Protein AF-A0A2K3LDD4-F1 (afdb_monomer_lite)

InterPro domains:
  IPR017969 Heavy-metal-associated, conserved site [PS01047] (25-55)
  IPR036163 Heavy metal-associated domain superfamily [SSF55008] (21-68)

Organism: Trifolium pratense (NCBI:txid57577)

Sequence (88 aa):
FPLSGTSLASLESLSLPLVQEVVLSADMQCESCQKRVSDIITKMNAETESIEVNVLEKKVILTFRISSSTTVGNSNANRRHQEMLPFQ

Foldseek 3Di:
DDDDDDDPVPPPPPDDPQKDKDKDQFAPPDPVRVVVVVVVLVVVPAQWPDWDDDNPRSMIMTMHGDDRPDDPDPPPPPDDDDDDDDDD

pLDDT: mean 73.9, std 20.7, range [39.38, 96.81]

Radius of gyration: 22.48 Å; chains: 1; bounding box: 28×54×73 Å

Secondary structure (DSSP, 8-state):
-------GGG----PPPSEEEEEEE---SSHHHHHHHHHHHHHT-SEEEEEEEETTTTEEEEEEE--TT---------------PPP-

Structure (mmCIF, N/CA/C/O backbone):
data_AF-A0A2K3LDD4-F1
#
_entry.id   AF-A0A2K3LDD4-F1
#
loop_
_atom_site.group_PDB
_atom_site.id
_atom_site.type_symbol
_atom_site.label_atom_id
_atom_site.label_alt_id
_atom_site.label_comp_id
_atom_site.label_asym_id
_atom_site.label_entity_id
_atom_site.label_seq_id
_atom_site.pdbx_PDB_ins_code
_atom_site.Cartn_x
_atom_site.Cartn_y
_atom_site.Cartn_z
_atom_site.occupancy
_atom_site.B_iso_or_equiv
_atom_site.auth_seq_id
_atom_site.auth_comp_id
_atom_site.auth_asym_id
_atom_site.auth_atom_id
_atom_site.pdbx_PDB_model_num
ATOM 1 N N . PHE A 1 1 ? 11.273 -11.064 -53.615 1.00 42.41 1 PHE A N 1
ATOM 2 C CA . PHE A 1 1 ? 11.759 -11.690 -52.371 1.00 42.41 1 PHE A CA 1
ATOM 3 C C . PHE A 1 1 ? 10.630 -11.659 -51.343 1.00 42.41 1 PHE A C 1
ATOM 5 O O . PHE A 1 1 ? 10.387 -10.581 -50.817 1.00 42.41 1 PHE A O 1
ATOM 12 N N . PRO A 1 2 ? 9.860 -12.737 -51.105 1.00 47.41 2 PRO A N 1
ATOM 13 C CA . PRO A 1 2 ? 8.887 -12.725 -50.021 1.00 47.41 2 PRO A CA 1
ATOM 14 C C . PRO A 1 2 ? 9.592 -13.118 -48.719 1.00 47.41 2 PRO A C 1
ATOM 16 O O . PRO A 1 2 ? 10.304 -14.119 -48.664 1.00 47.41 2 PRO A O 1
ATOM 19 N N . LEU A 1 3 ? 9.431 -12.283 -47.697 1.00 54.78 3 LEU A N 1
ATOM 20 C CA . LEU A 1 3 ? 9.934 -12.516 -46.350 1.00 54.78 3 LEU A CA 1
ATOM 21 C C . LEU A 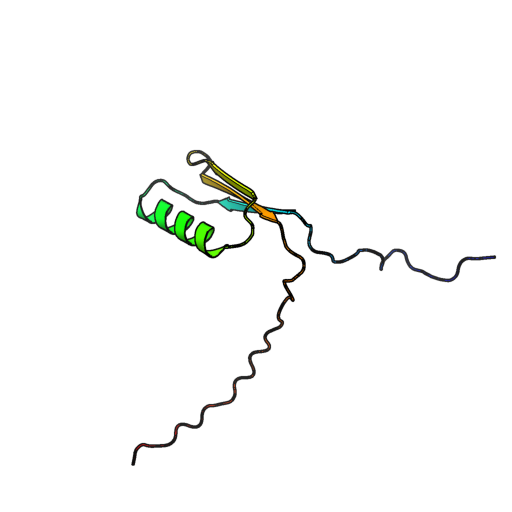1 3 ? 9.215 -13.740 -45.771 1.00 54.78 3 LEU A C 1
ATOM 23 O O . LEU A 1 3 ? 7.998 -13.734 -45.593 1.00 54.78 3 LEU A O 1
ATOM 27 N N . SER A 1 4 ? 9.973 -14.807 -45.534 1.00 56.56 4 SER A N 1
ATOM 28 C CA . SER A 1 4 ? 9.507 -16.029 -44.892 1.00 56.56 4 SER A CA 1
ATOM 29 C C . SER A 1 4 ? 8.921 -15.739 -43.509 1.00 56.56 4 SER A C 1
ATOM 31 O O . SER A 1 4 ? 9.647 -15.368 -42.595 1.00 56.56 4 SER A O 1
ATOM 33 N N . GLY A 1 5 ? 7.616 -15.969 -43.357 1.00 60.66 5 GLY A N 1
ATOM 34 C CA . GLY A 1 5 ? 7.056 -16.778 -42.269 1.00 60.66 5 GLY A CA 1
ATOM 35 C C . GLY A 1 5 ? 7.372 -16.424 -40.813 1.00 6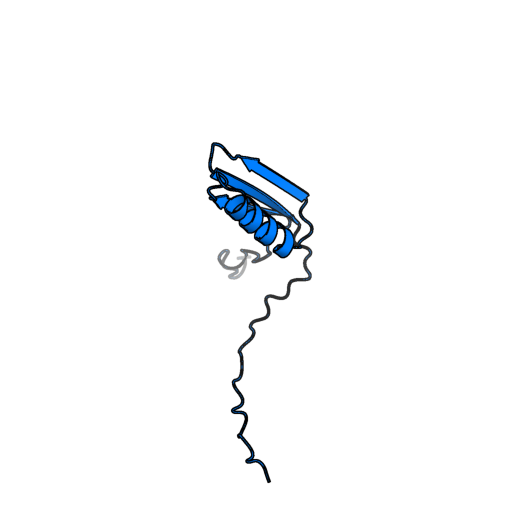0.66 5 GLY A C 1
ATOM 36 O O . GLY A 1 5 ? 7.307 -17.323 -39.980 1.00 60.66 5 GLY A O 1
ATOM 37 N N . THR A 1 6 ? 7.673 -15.178 -40.456 1.00 56.59 6 THR A N 1
ATOM 38 C CA . THR A 1 6 ? 7.639 -14.763 -39.048 1.00 56.59 6 THR A CA 1
ATOM 39 C C . THR A 1 6 ? 6.242 -14.243 -38.720 1.00 56.59 6 THR A C 1
ATOM 41 O O . THR A 1 6 ? 5.866 -13.122 -39.053 1.00 56.59 6 THR A O 1
ATOM 44 N N . SER A 1 7 ? 5.427 -15.098 -38.098 1.00 57.72 7 SER A N 1
ATOM 45 C CA . SER A 1 7 ? 4.163 -14.674 -37.495 1.00 57.72 7 SER A CA 1
ATOM 46 C C . SER A 1 7 ? 4.447 -13.580 -36.461 1.00 57.72 7 SER A C 1
ATOM 48 O O . SER A 1 7 ? 5.227 -13.796 -35.534 1.00 57.72 7 SER A O 1
ATOM 50 N N . LEU A 1 8 ? 3.802 -12.415 -36.597 1.00 52.72 8 LEU A N 1
ATOM 51 C CA . LEU A 1 8 ? 3.884 -11.316 -35.621 1.00 52.72 8 LEU A CA 1
ATOM 52 C C . LEU A 1 8 ? 3.364 -11.712 -34.227 1.00 52.72 8 LEU A C 1
ATOM 54 O O . LEU A 1 8 ? 3.607 -10.998 -33.261 1.00 52.72 8 LEU A O 1
ATOM 58 N N . ALA A 1 9 ? 2.691 -12.860 -34.105 1.00 56.22 9 ALA A N 1
ATOM 59 C CA . ALA A 1 9 ? 2.107 -13.353 -32.860 1.00 56.22 9 ALA A CA 1
ATOM 60 C C . ALA A 1 9 ? 3.131 -13.843 -31.810 1.00 56.22 9 ALA A C 1
ATOM 62 O O . ALA A 1 9 ? 2.728 -14.328 -30.760 1.00 56.22 9 ALA A O 1
ATOM 63 N N . SER A 1 10 ? 4.443 -13.763 -32.071 1.00 56.16 10 SER A N 1
ATOM 64 C CA . SER A 1 10 ? 5.492 -14.192 -31.123 1.00 56.16 10 SER A CA 1
ATOM 65 C C . SER A 1 10 ? 6.499 -13.101 -30.743 1.00 56.16 10 SER A C 1
ATOM 67 O O . SER A 1 10 ? 7.519 -13.415 -30.138 1.00 56.16 10 SER A O 1
ATOM 69 N N . LEU A 1 11 ? 6.230 -11.827 -31.060 1.00 53.44 11 LEU A N 1
ATOM 70 C CA . LEU A 1 11 ? 7.088 -10.698 -30.664 1.00 53.44 11 LEU A CA 1
ATOM 71 C C . LEU A 1 11 ? 6.557 -9.924 -29.442 1.00 53.44 11 LEU A C 1
ATOM 73 O O . LEU A 1 11 ? 6.931 -8.774 -29.223 1.00 53.44 11 LEU A O 1
ATOM 77 N N . GLU A 1 12 ? 5.680 -10.525 -28.641 1.00 59.28 12 GLU A N 1
ATOM 78 C CA . GLU A 1 12 ? 5.331 -9.976 -27.332 1.00 59.28 12 GLU A CA 1
ATOM 79 C C . GLU A 1 12 ? 6.420 -10.392 -26.341 1.00 59.28 12 GLU A C 1
ATOM 81 O O . GLU A 1 12 ? 6.378 -11.458 -25.730 1.00 59.28 12 GLU A O 1
ATOM 86 N N . SER A 1 13 ? 7.461 -9.567 -26.240 1.00 58.75 13 SER A N 1
ATOM 87 C CA . SER A 1 13 ? 8.490 -9.676 -25.208 1.00 58.75 13 SER A CA 1
ATOM 88 C C . SER A 1 13 ? 7.835 -9.747 -23.826 1.00 58.75 13 SER A C 1
ATOM 90 O O . SER A 1 13 ? 7.368 -8.738 -23.304 1.00 58.75 13 SER A O 1
ATOM 92 N N . LEU A 1 14 ? 7.829 -10.933 -23.212 1.00 61.53 14 LEU A N 1
ATOM 93 C CA . LEU A 1 14 ? 7.347 -11.173 -21.846 1.00 61.53 14 LEU A CA 1
ATOM 94 C C . LEU A 1 14 ? 8.341 -10.645 -20.794 1.00 61.53 14 LEU A C 1
ATOM 96 O O . LEU A 1 14 ? 8.728 -11.358 -19.868 1.00 61.53 14 LEU A O 1
ATOM 100 N N . SER A 1 15 ? 8.811 -9.407 -20.947 1.00 69.94 15 SER A N 1
ATOM 101 C CA . SER A 1 15 ? 9.596 -8.734 -19.915 1.00 69.94 15 SER A CA 1
ATOM 102 C C . SER A 1 15 ? 8.659 -8.097 -18.898 1.00 69.94 15 SER A C 1
ATOM 104 O O . SER A 1 15 ? 7.723 -7.394 -19.280 1.00 69.94 15 SER A O 1
ATOM 106 N N . LEU A 1 16 ? 8.939 -8.296 -17.609 1.00 72.31 16 LEU A N 1
ATOM 107 C CA . LEU A 1 16 ? 8.277 -7.528 -16.558 1.00 72.31 16 LEU A CA 1
ATOM 108 C C . LEU A 1 16 ? 8.561 -6.032 -16.773 1.00 72.31 16 LEU A C 1
ATOM 110 O O . LEU A 1 16 ? 9.702 -5.679 -17.097 1.00 72.31 16 LEU A O 1
ATOM 114 N N . PRO A 1 17 ? 7.552 -5.155 -16.627 1.00 79.19 17 PRO A N 1
ATOM 115 C CA . PRO A 1 17 ? 7.768 -3.725 -16.762 1.00 79.19 17 PRO A CA 1
ATOM 116 C C . PRO A 1 17 ? 8.772 -3.261 -15.702 1.00 79.19 17 PRO A C 1
ATOM 118 O O . PRO A 1 17 ? 8.754 -3.725 -14.564 1.00 79.19 17 PRO A O 1
ATOM 121 N N . LEU A 1 18 ? 9.657 -2.335 -16.080 1.00 84.19 18 LEU A N 1
ATOM 122 C CA . LEU A 1 18 ? 10.696 -1.821 -15.181 1.00 84.19 18 LEU A CA 1
ATOM 123 C C . LEU A 1 18 ? 10.102 -1.177 -13.921 1.00 84.19 18 LEU A C 1
ATOM 125 O O . LEU A 1 18 ? 10.716 -1.228 -12.861 1.00 84.19 18 LEU A O 1
ATOM 129 N N . VAL A 1 19 ? 8.918 -0.576 -1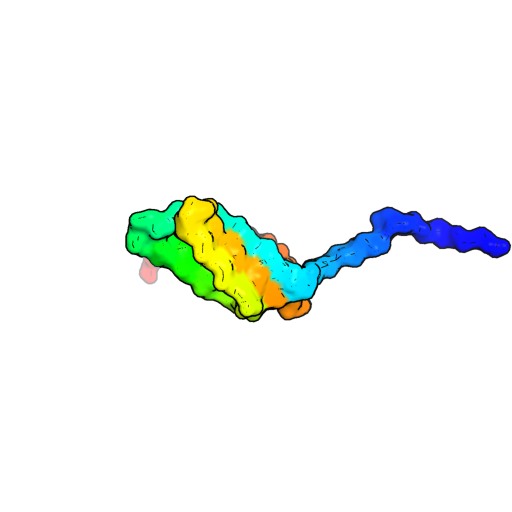4.048 1.00 87.06 19 VAL A N 1
ATOM 130 C CA . VAL A 1 19 ? 8.150 0.026 -12.958 1.00 87.06 19 VAL A CA 1
ATOM 131 C C . VAL A 1 19 ? 6.812 -0.694 -12.864 1.00 87.06 19 VAL A C 1
ATOM 133 O O . VAL A 1 19 ? 6.120 -0.847 -13.871 1.00 87.06 19 VAL A O 1
ATOM 136 N N . GLN A 1 20 ? 6.447 -1.115 -11.658 1.00 88.44 20 GLN A N 1
ATOM 137 C CA . GLN A 1 20 ? 5.183 -1.774 -11.364 1.00 88.44 20 GLN A CA 1
ATOM 138 C C . GLN A 1 20 ? 4.418 -0.974 -10.311 1.00 88.44 20 GLN A C 1
ATOM 140 O O . GLN A 1 20 ? 4.940 -0.672 -9.238 1.00 88.44 20 GLN A O 1
ATOM 145 N N . GLU A 1 21 ? 3.164 -0.664 -10.629 1.00 91.25 21 GLU A N 1
ATOM 146 C CA . GLU A 1 21 ? 2.203 -0.070 -9.701 1.00 91.25 21 GLU A CA 1
ATOM 147 C C . GLU A 1 21 ? 1.333 -1.178 -9.094 1.00 91.25 21 GLU A C 1
ATOM 149 O O . GLU A 1 21 ? 0.837 -2.055 -9.810 1.00 91.25 21 GLU A O 1
ATOM 154 N N . VAL A 1 22 ? 1.156 -1.151 -7.774 1.00 91.12 22 VAL A N 1
ATOM 155 C CA . VAL A 1 22 ? 0.255 -2.027 -7.021 1.00 91.12 22 VAL A CA 1
ATOM 156 C C . VAL A 1 22 ? -0.700 -1.170 -6.205 1.00 91.12 22 VAL A C 1
ATOM 158 O O . VAL A 1 22 ? -0.284 -0.364 -5.377 1.00 91.12 22 VAL A O 1
ATOM 161 N N . VAL A 1 23 ? -1.997 -1.388 -6.413 1.00 94.62 23 VAL A N 1
ATOM 162 C CA . VAL A 1 23 ? -3.065 -0.700 -5.687 1.00 94.62 23 VAL A CA 1
ATOM 163 C C . VAL A 1 23 ? -3.682 -1.655 -4.673 1.00 94.62 23 VAL A C 1
ATOM 165 O O . VAL A 1 23 ? -4.264 -2.677 -5.034 1.00 94.62 23 VAL A O 1
ATOM 168 N N . LEU A 1 24 ? -3.579 -1.308 -3.395 1.00 94.62 24 LEU A N 1
ATOM 169 C CA . LEU A 1 24 ? -4.200 -2.029 -2.293 1.00 94.62 24 LEU A CA 1
ATOM 170 C C . LEU A 1 24 ? -5.435 -1.263 -1.825 1.00 94.62 24 LEU A C 1
ATOM 172 O O . LEU A 1 24 ? -5.342 -0.126 -1.363 1.00 94.62 24 LEU A O 1
ATOM 176 N N . SER A 1 25 ? -6.598 -1.901 -1.900 1.00 96.44 25 SER A N 1
ATOM 177 C CA . SER A 1 25 ? -7.804 -1.403 -1.242 1.00 96.44 25 SER A CA 1
ATOM 178 C C . SER A 1 25 ? -7.824 -1.892 0.206 1.00 96.44 25 SER A C 1
ATOM 180 O O . SER A 1 25 ? -7.915 -3.094 0.452 1.00 96.44 25 SER A O 1
ATOM 182 N N . ALA A 1 26 ? -7.722 -0.979 1.169 1.00 94.88 26 ALA A N 1
ATOM 183 C CA . ALA A 1 26 ? -7.648 -1.308 2.588 1.00 94.88 26 ALA A CA 1
ATOM 184 C C . ALA A 1 26 ? -8.367 -0.266 3.449 1.00 94.88 26 ALA A C 1
ATOM 186 O O . ALA A 1 26 ? -8.142 0.936 3.325 1.00 94.88 26 ALA A O 1
ATOM 187 N N . ASP A 1 27 ? -9.210 -0.739 4.367 1.00 94.00 27 ASP A N 1
ATOM 188 C CA . ASP A 1 27 ? -9.794 0.107 5.404 1.00 94.00 27 ASP A CA 1
ATOM 189 C C . ASP A 1 27 ? -8.762 0.343 6.512 1.00 94.00 27 ASP A C 1
ATOM 191 O O . ASP A 1 27 ? -8.244 -0.608 7.093 1.00 94.00 27 ASP A O 1
ATOM 195 N N . MET A 1 28 ? -8.447 1.608 6.781 1.00 94.81 28 MET A N 1
ATOM 196 C CA . MET A 1 28 ? -7.381 2.036 7.694 1.00 94.81 28 MET A CA 1
ATOM 197 C C . MET A 1 28 ? -7.930 2.820 8.897 1.00 94.81 28 MET A C 1
ATOM 199 O O . MET A 1 28 ? -7.197 3.552 9.559 1.00 94.81 28 MET A O 1
ATOM 203 N N . GLN A 1 29 ? -9.219 2.652 9.213 1.00 94.06 29 GLN A N 1
ATOM 204 C CA . GLN A 1 29 ? -9.904 3.369 10.301 1.00 94.06 29 GLN A CA 1
ATOM 205 C C . GLN A 1 29 ? -9.470 2.963 11.720 1.00 94.06 29 GLN A C 1
ATOM 207 O O . GLN A 1 29 ? -9.912 3.574 12.690 1.00 94.06 29 GLN A O 1
ATOM 212 N N . CYS A 1 30 ? -8.626 1.939 11.868 1.00 95.12 30 CYS A N 1
ATOM 213 C CA . CYS A 1 30 ? -8.181 1.440 13.165 1.00 95.12 30 CYS A CA 1
ATOM 214 C C . CYS A 1 30 ? -6.662 1.219 13.214 1.00 95.12 30 CYS A C 1
ATOM 216 O O . CYS A 1 30 ? -6.050 0.909 12.192 1.00 95.12 30 CYS A O 1
ATOM 218 N N . GLU A 1 31 ? -6.045 1.321 14.396 1.00 95.00 31 GLU A N 1
ATOM 219 C CA . GLU A 1 31 ? -4.587 1.152 14.551 1.00 95.00 31 GLU A CA 1
ATOM 220 C C . GLU A 1 31 ? -4.100 -0.226 14.087 1.00 95.00 31 GLU A C 1
ATOM 222 O O . GLU A 1 31 ? -3.093 -0.335 13.390 1.00 95.00 31 GLU A O 1
ATOM 227 N N . SER A 1 32 ? -4.838 -1.296 14.401 1.00 96.81 32 SER A N 1
ATOM 228 C CA . SER A 1 32 ? -4.481 -2.644 13.941 1.00 96.81 32 SER A CA 1
ATOM 229 C C . SER A 1 32 ? -4.616 -2.787 12.421 1.00 96.81 32 SER A C 1
ATOM 231 O O . SER A 1 32 ? -3.833 -3.498 11.793 1.00 96.81 32 SER A O 1
ATOM 233 N N . CYS A 1 33 ? -5.564 -2.072 11.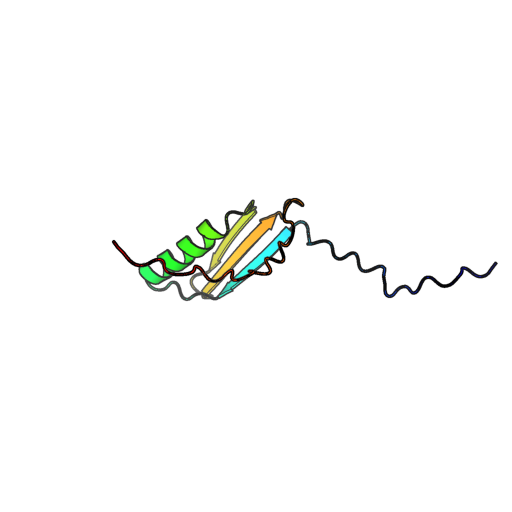815 1.00 95.19 33 CYS A N 1
ATOM 234 C CA . CYS A 1 33 ? -5.776 -2.014 10.377 1.00 95.19 33 CYS A CA 1
ATOM 235 C C . CYS A 1 33 ? -4.595 -1.314 9.686 1.00 95.19 33 CYS A C 1
ATOM 237 O O . CYS A 1 33 ? -4.025 -1.849 8.736 1.00 95.19 33 CYS A O 1
ATOM 239 N N . GLN A 1 34 ? -4.177 -0.162 10.217 1.00 94.00 34 GLN A N 1
ATOM 240 C CA . GLN A 1 34 ? -3.012 0.588 9.739 1.00 94.00 34 GLN A CA 1
ATOM 241 C C . GLN A 1 34 ? -1.722 -0.218 9.895 1.00 94.00 34 GLN A C 1
ATOM 243 O O . GLN A 1 34 ? -0.917 -0.279 8.967 1.00 94.00 34 GLN A O 1
ATOM 248 N N . LYS A 1 35 ? -1.560 -0.914 11.026 1.00 96.12 35 LYS A N 1
ATOM 249 C CA . LYS A 1 35 ? -0.411 -1.790 11.260 1.00 96.12 35 LYS A CA 1
ATOM 250 C C . LYS A 1 35 ? -0.329 -2.909 10.221 1.00 96.12 35 LYS A C 1
ATOM 252 O O . LYS A 1 35 ? 0.727 -3.111 9.643 1.00 96.12 35 LYS A O 1
ATOM 257 N N . ARG A 1 36 ? -1.446 -3.576 9.906 1.00 95.25 36 ARG A N 1
ATOM 258 C CA . ARG A 1 36 ? -1.479 -4.622 8.866 1.00 95.25 36 ARG A CA 1
ATOM 259 C C . ARG A 1 36 ? -1.071 -4.094 7.494 1.00 95.25 36 ARG A C 1
ATOM 261 O O . ARG A 1 36 ? -0.374 -4.789 6.765 1.00 95.25 36 ARG A O 1
ATOM 268 N N . VAL A 1 37 ? -1.506 -2.886 7.139 1.00 94.81 37 VAL A N 1
ATOM 269 C CA . VAL A 1 37 ? -1.096 -2.236 5.887 1.00 94.81 37 VAL A CA 1
ATOM 270 C C . VAL A 1 37 ? 0.404 -1.942 5.908 1.00 94.81 37 VAL A C 1
ATOM 272 O O . VAL A 1 37 ? 1.102 -2.291 4.962 1.00 94.81 37 VAL A O 1
ATOM 275 N N . SER A 1 38 ? 0.923 -1.393 7.007 1.00 93.38 38 SER A N 1
ATOM 276 C CA . SER A 1 38 ? 2.360 -1.155 7.188 1.00 93.38 38 SER A CA 1
ATOM 277 C C . SER A 1 38 ? 3.191 -2.445 7.090 1.00 93.38 38 SER A C 1
ATOM 279 O O . SER A 1 38 ? 4.214 -2.470 6.405 1.00 93.38 38 SER A O 1
ATOM 281 N N . ASP A 1 39 ? 2.718 -3.544 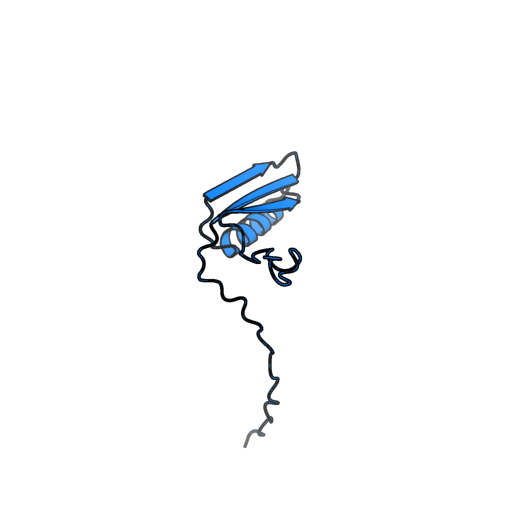7.681 1.00 94.12 39 ASP A N 1
ATOM 282 C CA . ASP A 1 39 ? 3.365 -4.860 7.608 1.00 94.12 39 ASP A CA 1
ATOM 283 C C . ASP A 1 39 ? 3.400 -5.402 6.162 1.00 94.12 39 ASP A C 1
ATOM 285 O O . ASP A 1 39 ? 4.376 -6.027 5.749 1.00 94.12 39 ASP A O 1
ATOM 289 N N . ILE A 1 40 ? 2.356 -5.150 5.360 1.00 91.19 40 ILE A N 1
ATOM 290 C CA . ILE A 1 40 ? 2.327 -5.532 3.937 1.00 91.19 40 ILE A CA 1
ATOM 291 C C . ILE A 1 40 ? 3.357 -4.722 3.150 1.00 91.19 40 ILE A C 1
ATOM 293 O O . ILE A 1 40 ? 4.169 -5.302 2.431 1.00 91.19 40 ILE A O 1
ATOM 297 N N . ILE A 1 41 ? 3.345 -3.397 3.314 1.00 90.69 41 ILE A N 1
ATOM 298 C CA . ILE A 1 41 ? 4.252 -2.474 2.620 1.00 90.69 41 ILE A CA 1
ATOM 299 C C . ILE A 1 41 ? 5.711 -2.837 2.911 1.00 90.69 41 ILE A C 1
ATOM 301 O O . ILE A 1 41 ? 6.513 -2.981 1.993 1.00 90.69 41 ILE A O 1
ATOM 305 N N . THR A 1 42 ? 6.052 -3.038 4.184 1.00 89.69 42 THR A N 1
ATOM 306 C CA . THR A 1 42 ? 7.420 -3.392 4.595 1.00 89.69 42 THR A CA 1
ATOM 307 C C . THR A 1 42 ? 7.853 -4.747 4.045 1.00 89.69 42 THR A C 1
ATOM 309 O O . THR A 1 42 ? 8.988 -4.897 3.600 1.00 89.69 42 THR A O 1
ATOM 312 N N . LYS A 1 43 ? 6.948 -5.732 4.001 1.00 88.44 43 LYS A N 1
ATOM 313 C CA . LYS A 1 43 ? 7.242 -7.055 3.440 1.00 88.44 43 LYS A CA 1
ATOM 314 C C . LYS A 1 43 ? 7.409 -7.046 1.922 1.00 88.44 43 LYS A C 1
ATOM 316 O O . LYS A 1 43 ? 8.058 -7.945 1.390 1.00 88.44 43 LYS A O 1
ATOM 321 N N . MET A 1 44 ? 6.850 -6.057 1.226 1.00 82.25 44 MET A N 1
ATOM 322 C CA . MET A 1 44 ? 7.005 -5.953 -0.222 1.00 82.25 44 MET A CA 1
ATOM 323 C C . MET A 1 44 ? 8.438 -5.623 -0.651 1.00 82.25 44 MET A C 1
ATOM 325 O O . MET A 1 44 ? 8.711 -5.914 -1.806 1.00 82.25 44 MET A O 1
ATOM 329 N N . ASN A 1 45 ? 9.309 -5.115 0.250 1.00 65.00 45 ASN A N 1
ATOM 330 C CA . ASN A 1 45 ? 10.786 -4.934 0.213 1.00 65.00 45 ASN A CA 1
ATOM 331 C C . ASN A 1 45 ? 11.507 -4.878 -1.157 1.00 65.00 45 ASN A C 1
ATOM 333 O O . ASN A 1 45 ? 12.685 -5.216 -1.272 1.00 65.00 45 ASN A O 1
ATOM 337 N N . ALA A 1 46 ? 10.812 -4.456 -2.201 1.00 67.31 46 ALA A N 1
ATOM 338 C CA . ALA A 1 46 ? 11.350 -4.096 -3.490 1.00 67.31 46 ALA A CA 1
ATOM 339 C C . ALA A 1 46 ? 11.859 -2.659 -3.393 1.00 67.31 46 ALA A C 1
ATOM 341 O O . ALA A 1 46 ? 11.537 -1.942 -2.438 1.00 67.31 46 ALA A O 1
ATOM 342 N N . GLU A 1 47 ? 12.633 -2.231 -4.386 1.00 77.38 47 GLU A N 1
ATOM 343 C CA . GLU A 1 47 ? 13.053 -0.840 -4.566 1.00 77.38 47 GLU A CA 1
ATOM 344 C C . GLU A 1 47 ? 11.806 0.035 -4.800 1.00 77.38 47 GLU A C 1
ATOM 346 O O . GLU A 1 47 ? 11.437 0.354 -5.930 1.00 77.38 47 GLU A O 1
ATOM 351 N N . THR A 1 48 ? 11.092 0.335 -3.713 1.00 83.81 48 THR A N 1
ATOM 352 C CA . THR A 1 48 ? 9.842 1.090 -3.709 1.00 83.81 48 THR A CA 1
ATOM 353 C C . THR A 1 48 ? 10.199 2.542 -3.959 1.00 83.81 48 THR A C 1
ATOM 355 O O . THR A 1 48 ? 10.905 3.164 -3.170 1.00 83.81 48 THR A O 1
ATOM 358 N N . GLU A 1 49 ? 9.744 3.058 -5.090 1.00 88.62 49 GLU A N 1
ATOM 359 C CA . GLU A 1 49 ? 9.993 4.417 -5.552 1.00 88.62 49 GLU A CA 1
ATOM 360 C C . GLU A 1 49 ? 9.038 5.398 -4.869 1.00 88.62 49 GLU A C 1
ATOM 362 O O . GLU A 1 49 ? 9.457 6.469 -4.432 1.00 88.62 49 GLU A O 1
ATOM 367 N N . SER A 1 50 ? 7.765 5.016 -4.716 1.00 91.81 50 SER A N 1
ATOM 368 C CA . SER A 1 50 ? 6.777 5.836 -4.019 1.00 91.81 50 SER A CA 1
ATOM 369 C C . SER A 1 50 ? 5.694 5.015 -3.323 1.00 91.81 50 SER A C 1
ATOM 371 O O . SER A 1 50 ? 5.386 3.879 -3.692 1.00 91.81 50 SER A O 1
ATOM 373 N N . ILE A 1 51 ? 5.128 5.624 -2.280 1.00 93.44 51 ILE A N 1
ATOM 374 C CA . ILE A 1 51 ? 3.991 5.112 -1.520 1.00 93.44 51 ILE A CA 1
ATOM 375 C C . ILE A 1 51 ? 3.001 6.262 -1.362 1.00 93.44 51 ILE A C 1
ATOM 377 O O . ILE A 1 51 ? 3.338 7.292 -0.778 1.00 93.44 51 ILE A O 1
ATOM 381 N N . GLU A 1 52 ? 1.775 6.071 -1.832 1.00 95.00 52 GLU A N 1
ATOM 382 C CA . GLU A 1 52 ? 0.680 7.021 -1.650 1.00 95.00 52 GLU A CA 1
ATOM 383 C C . GLU A 1 52 ? -0.429 6.365 -0.836 1.00 95.00 52 GLU A C 1
ATOM 385 O O . GLU A 1 52 ? -0.891 5.272 -1.159 1.00 95.00 52 GLU A O 1
ATOM 390 N N . VAL A 1 53 ? -0.871 7.023 0.234 1.00 94.56 53 VAL A N 1
ATOM 391 C CA . VAL A 1 53 ? -1.913 6.503 1.126 1.00 94.56 53 VAL A CA 1
ATOM 392 C C . VAL A 1 53 ? -3.084 7.472 1.135 1.00 94.56 53 VAL A C 1
ATOM 394 O O . VAL A 1 53 ? -2.960 8.603 1.600 1.00 94.56 53 VAL A O 1
ATOM 397 N N . ASN A 1 54 ? -4.242 7.004 0.675 1.00 94.75 54 ASN A N 1
ATOM 398 C CA . ASN A 1 54 ? -5.508 7.708 0.789 1.00 94.75 54 ASN A CA 1
ATOM 399 C C . ASN A 1 54 ? -6.439 6.969 1.759 1.00 94.75 54 ASN A C 1
ATOM 401 O O . ASN A 1 54 ? -7.057 5.956 1.429 1.00 94.75 54 ASN A O 1
ATOM 405 N N . VAL A 1 55 ? -6.552 7.505 2.974 1.00 92.19 55 VAL A N 1
ATOM 406 C CA . VAL A 1 55 ? -7.396 6.937 4.036 1.00 92.19 55 VAL A CA 1
ATOM 407 C C . VAL A 1 55 ? -8.883 7.083 3.723 1.00 92.19 55 VAL A C 1
ATOM 409 O O . VAL A 1 55 ? -9.651 6.162 3.992 1.00 92.19 55 VAL A O 1
ATOM 412 N N . LEU A 1 56 ? -9.287 8.203 3.118 1.00 93.31 56 LEU A N 1
ATOM 413 C CA . LEU A 1 56 ? -10.688 8.467 2.784 1.00 93.31 56 LEU A CA 1
ATOM 414 C C . LEU A 1 56 ? -11.174 7.538 1.667 1.00 93.31 56 LEU A C 1
ATOM 416 O O . LEU A 1 56 ? -12.258 6.970 1.763 1.00 93.31 56 LEU A O 1
ATOM 420 N N . GLU A 1 57 ? -10.342 7.330 0.646 1.00 95.75 57 GLU A N 1
ATOM 421 C CA . GLU A 1 57 ? -10.634 6.418 -0.468 1.00 95.75 57 GLU A CA 1
ATOM 422 C C . GLU A 1 57 ? -10.284 4.955 -0.168 1.00 95.75 57 GLU A C 1
ATOM 424 O O . GLU A 1 57 ? -10.478 4.092 -1.024 1.00 95.75 57 GLU A O 1
ATOM 429 N N . LYS A 1 58 ? -9.781 4.654 1.039 1.00 96.31 58 LYS A N 1
ATOM 430 C CA . LYS A 1 58 ? -9.369 3.303 1.454 1.00 96.31 58 LYS A CA 1
ATOM 431 C C . LYS A 1 58 ? -8.394 2.670 0.456 1.00 96.31 58 LYS A C 1
ATOM 433 O O . LYS A 1 58 ? -8.536 1.505 0.083 1.00 96.31 58 LYS A O 1
ATOM 438 N N . LYS A 1 59 ? -7.421 3.456 -0.006 1.00 96.75 59 LYS A N 1
ATOM 439 C CA . LYS A 1 59 ? -6.524 3.116 -1.113 1.00 96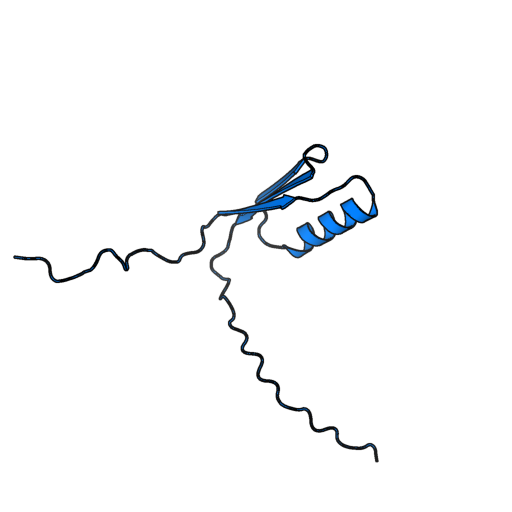.75 59 LYS A CA 1
ATOM 440 C C . LYS A 1 59 ? -5.071 3.366 -0.726 1.00 96.75 59 LYS A C 1
ATOM 442 O O . LYS A 1 59 ? -4.743 4.410 -0.174 1.00 96.75 59 LYS A O 1
ATOM 447 N N . VAL A 1 60 ? -4.200 2.424 -1.058 1.00 95.88 60 VAL A N 1
ATOM 448 C CA . VAL A 1 60 ? -2.744 2.567 -0.986 1.00 95.88 60 VAL A CA 1
ATOM 449 C C . VAL A 1 60 ? -2.168 2.239 -2.352 1.00 95.88 60 VAL A C 1
ATOM 451 O O . VAL A 1 60 ? -2.538 1.226 -2.939 1.00 95.88 60 VAL A O 1
ATOM 454 N N . ILE A 1 61 ? -1.286 3.086 -2.862 1.00 95.38 61 ILE A N 1
ATOM 455 C CA . ILE A 1 61 ? -0.593 2.892 -4.134 1.00 95.38 61 ILE A CA 1
ATOM 456 C C . ILE A 1 61 ? 0.885 2.702 -3.827 1.00 95.38 61 ILE A C 1
ATOM 458 O O . ILE A 1 61 ? 1.484 3.503 -3.111 1.00 95.38 61 ILE A O 1
ATOM 462 N N . LEU A 1 62 ? 1.450 1.619 -4.345 1.00 93.94 62 LEU A N 1
ATOM 463 C CA . LEU A 1 62 ? 2.854 1.266 -4.221 1.00 93.94 62 LEU A CA 1
ATOM 464 C C . LEU A 1 62 ? 3.460 1.229 -5.611 1.00 93.94 62 LEU A C 1
ATOM 466 O O . LEU A 1 62 ? 3.025 0.440 -6.448 1.00 93.94 62 LEU A O 1
ATOM 470 N N . THR A 1 63 ? 4.486 2.036 -5.831 1.00 92.19 63 THR A N 1
ATOM 471 C CA . THR A 1 63 ? 5.246 2.041 -7.079 1.00 92.19 63 THR A CA 1
ATOM 472 C C . THR A 1 63 ? 6.631 1.511 -6.779 1.00 92.19 63 THR A C 1
ATOM 474 O O . THR A 1 63 ? 7.330 2.068 -5.935 1.00 92.19 63 THR A O 1
ATOM 477 N N . PHE A 1 64 ? 7.045 0.436 -7.442 1.00 89.62 64 PHE A N 1
ATOM 478 C CA . PHE A 1 64 ? 8.379 -0.136 -7.263 1.00 89.62 64 PHE A CA 1
ATOM 479 C C . PHE A 1 64 ? 9.062 -0.401 -8.593 1.00 89.62 64 PHE A C 1
ATOM 481 O O . PHE A 1 64 ? 8.420 -0.708 -9.601 1.00 89.62 64 PHE A O 1
ATOM 488 N N . ARG A 1 65 ? 10.392 -0.308 -8.575 1.00 85.88 65 ARG A N 1
ATOM 489 C CA . ARG A 1 65 ? 11.227 -0.742 -9.687 1.00 85.88 65 ARG A CA 1
ATOM 490 C C . ARG A 1 65 ? 11.553 -2.214 -9.552 1.00 85.88 65 ARG A C 1
ATOM 492 O O . ARG A 1 65 ? 12.016 -2.674 -8.511 1.00 85.88 65 ARG A O 1
ATOM 499 N N . ILE A 1 66 ? 11.311 -2.951 -10.627 1.00 78.06 66 ILE A N 1
ATOM 500 C CA . ILE A 1 66 ? 11.696 -4.350 -10.729 1.00 78.06 66 ILE A CA 1
ATOM 501 C C . ILE A 1 66 ? 13.116 -4.386 -11.285 1.00 78.06 66 ILE A C 1
ATOM 503 O O . ILE A 1 66 ? 13.345 -4.156 -12.473 1.00 78.06 66 ILE A O 1
ATOM 507 N N . SER A 1 67 ? 14.086 -4.693 -10.430 1.00 71.38 67 SER A N 1
ATOM 508 C CA . SER A 1 67 ? 15.417 -5.094 -10.870 1.00 71.38 67 SER A CA 1
ATOM 509 C C . SER A 1 67 ? 15.320 -6.495 -11.497 1.00 71.38 67 SER A C 1
ATOM 511 O O . SER A 1 67 ? 14.678 -7.407 -10.971 1.00 71.38 67 SER A O 1
ATOM 513 N N . SER A 1 68 ? 15.935 -6.678 -12.665 1.00 61.28 68 SER A N 1
ATOM 514 C CA . SER A 1 68 ? 15.818 -7.852 -13.551 1.00 61.28 68 SER A CA 1
ATOM 515 C C . SER A 1 68 ? 16.360 -9.181 -12.983 1.00 61.28 68 SER A C 1
ATOM 517 O O . SER A 1 68 ? 16.523 -10.148 -13.723 1.00 61.28 68 SER A O 1
ATOM 519 N N . SER A 1 69 ? 16.622 -9.268 -11.678 1.00 55.50 69 SER A N 1
ATOM 520 C CA . SER A 1 69 ? 17.143 -10.457 -10.996 1.00 55.50 69 SER A CA 1
ATOM 521 C C . SER A 1 69 ? 16.066 -11.401 -10.450 1.00 55.50 69 SER A C 1
ATOM 523 O O . SER A 1 69 ? 16.408 -12.469 -9.939 1.00 55.50 69 SER A O 1
ATOM 525 N N . THR A 1 70 ? 14.773 -11.073 -10.568 1.00 50.00 70 THR A N 1
ATOM 526 C CA . THR A 1 70 ? 13.709 -11.982 -10.110 1.00 50.00 70 THR A CA 1
ATOM 527 C C . THR A 1 70 ? 13.491 -13.100 -11.128 1.00 50.00 70 THR A C 1
ATOM 529 O O . THR A 1 70 ? 12.588 -13.058 -11.961 1.00 50.00 70 THR A O 1
ATOM 532 N N . THR A 1 71 ? 14.313 -14.146 -11.054 1.00 46.97 71 THR A N 1
ATOM 533 C CA . THR A 1 71 ? 13.921 -15.467 -11.548 1.00 46.97 71 THR A CA 1
ATOM 534 C C . THR A 1 71 ? 12.608 -15.850 -10.872 1.00 46.97 71 THR A C 1
ATOM 536 O O . THR A 1 71 ? 12.576 -16.041 -9.655 1.00 46.97 71 THR A O 1
ATOM 539 N N . VAL A 1 72 ? 11.523 -15.963 -11.641 1.00 53.25 72 VAL A N 1
ATOM 540 C CA . VAL A 1 72 ? 10.277 -16.592 -11.191 1.00 53.25 72 VAL A CA 1
ATOM 541 C C . VAL A 1 72 ? 10.609 -18.053 -10.883 1.00 53.25 72 VAL A C 1
ATOM 543 O O . VAL A 1 72 ? 10.651 -18.904 -11.769 1.00 53.25 72 VAL A O 1
ATOM 546 N N . GLY A 1 73 ? 10.957 -18.335 -9.628 1.00 43.22 73 GLY A N 1
ATOM 547 C CA . GLY A 1 73 ? 11.253 -19.680 -9.162 1.00 43.22 73 GLY A CA 1
ATOM 548 C C . GLY A 1 73 ? 9.983 -20.517 -9.213 1.00 43.22 73 GLY A C 1
ATOM 549 O O . GLY A 1 73 ? 9.127 -20.398 -8.339 1.00 43.22 73 GLY A O 1
ATOM 550 N N . ASN A 1 74 ? 9.856 -21.375 -10.225 1.00 45.72 74 ASN A N 1
ATOM 551 C CA . ASN A 1 74 ? 8.866 -22.442 -10.216 1.00 45.72 74 ASN A CA 1
ATOM 552 C C . ASN A 1 74 ? 9.305 -23.495 -9.187 1.00 45.72 74 ASN A C 1
ATOM 554 O O . ASN A 1 74 ? 9.955 -24.489 -9.518 1.00 45.72 74 ASN A O 1
ATOM 558 N N . SER A 1 75 ? 9.015 -23.243 -7.913 1.00 47.72 75 SER A N 1
ATOM 559 C CA . SER A 1 75 ? 9.277 -24.185 -6.829 1.00 47.72 75 SER A CA 1
ATOM 560 C C . SER A 1 75 ? 8.261 -25.322 -6.898 1.00 47.72 75 SER A C 1
ATOM 562 O O . SER A 1 75 ? 7.273 -25.339 -6.168 1.00 47.72 75 SER A O 1
ATOM 564 N N . ASN A 1 76 ? 8.512 -26.303 -7.767 1.00 46.41 76 ASN A N 1
ATOM 565 C CA . ASN A 1 76 ? 7.912 -27.625 -7.636 1.00 46.41 76 ASN A CA 1
ATOM 566 C C . ASN A 1 76 ? 8.411 -28.231 -6.317 1.00 46.41 76 ASN A C 1
ATOM 568 O O . ASN A 1 76 ? 9.500 -28.804 -6.245 1.00 46.41 76 ASN A O 1
ATOM 572 N N . ALA A 1 77 ? 7.629 -28.059 -5.251 1.00 40.00 77 ALA A N 1
ATOM 573 C CA . ALA A 1 77 ? 7.893 -28.644 -3.947 1.00 40.00 77 ALA A CA 1
ATOM 574 C C . ALA A 1 77 ? 7.764 -30.174 -4.038 1.00 40.00 77 ALA A C 1
ATOM 576 O O . ALA A 1 77 ? 6.686 -30.746 -3.886 1.00 40.00 77 ALA A O 1
ATOM 577 N N . ASN A 1 78 ? 8.885 -30.844 -4.303 1.00 40.66 78 ASN A N 1
ATOM 578 C CA . ASN A 1 78 ? 9.004 -32.291 -4.206 1.00 40.66 78 ASN A CA 1
ATOM 579 C C . ASN A 1 78 ? 8.912 -32.688 -2.721 1.00 40.66 78 ASN A C 1
ATOM 581 O O . ASN A 1 78 ? 9.897 -32.594 -1.985 1.00 40.66 78 ASN A O 1
ATOM 585 N N . ARG A 1 79 ? 7.719 -33.089 -2.259 1.00 47.75 79 ARG A N 1
ATOM 586 C CA . ARG A 1 79 ? 7.533 -33.711 -0.940 1.00 47.75 79 ARG A CA 1
ATOM 587 C C . ARG A 1 79 ? 8.278 -35.044 -0.918 1.00 47.75 79 ARG A C 1
ATOM 589 O O . ARG A 1 79 ? 7.722 -36.079 -1.270 1.00 47.75 79 ARG A O 1
ATOM 596 N N . ARG A 1 80 ? 9.522 -35.039 -0.445 1.00 46.59 80 ARG A N 1
ATOM 597 C CA . ARG A 1 80 ? 10.125 -36.262 0.084 1.00 46.59 80 ARG A CA 1
ATOM 598 C C . ARG A 1 80 ? 9.497 -36.516 1.448 1.00 46.59 80 ARG A C 1
ATOM 600 O O . ARG A 1 80 ? 9.646 -35.701 2.356 1.00 46.59 80 ARG A O 1
ATOM 607 N N . HIS A 1 81 ? 8.739 -37.605 1.546 1.00 45.59 81 HIS A N 1
ATOM 608 C CA . HIS A 1 81 ? 8.297 -38.169 2.815 1.00 45.59 81 HIS A CA 1
ATOM 609 C C . HIS A 1 81 ? 9.503 -38.256 3.758 1.00 45.59 81 HIS A C 1
ATOM 611 O O . HIS A 1 81 ? 10.490 -38.914 3.437 1.00 45.59 81 HIS A O 1
ATOM 617 N N . GLN A 1 82 ? 9.441 -37.559 4.891 1.00 44.06 82 GLN A N 1
ATOM 618 C CA . GLN A 1 82 ? 10.335 -37.842 6.006 1.00 44.06 82 GLN A CA 1
ATOM 619 C C . GLN A 1 82 ? 9.765 -39.070 6.706 1.00 44.06 82 GLN A C 1
ATOM 621 O O . GLN A 1 82 ? 8.701 -39.016 7.319 1.00 44.06 82 GLN A O 1
ATOM 626 N N . GLU A 1 83 ? 10.448 -40.192 6.521 1.00 44.47 83 GLU A N 1
ATOM 627 C CA . GLU A 1 83 ? 10.247 -41.405 7.296 1.00 44.47 83 GLU A CA 1
ATOM 628 C C . GLU A 1 83 ? 10.565 -41.088 8.766 1.00 44.47 83 GLU A C 1
ATOM 630 O O . GLU A 1 83 ? 11.665 -40.655 9.110 1.00 44.47 83 GLU A O 1
ATOM 635 N N . MET A 1 84 ? 9.552 -41.215 9.620 1.00 41.69 84 MET A N 1
ATOM 636 C CA . MET A 1 84 ? 9.640 -41.023 11.063 1.00 41.69 84 MET A CA 1
ATOM 637 C C . MET A 1 84 ? 10.371 -42.226 11.663 1.00 41.69 84 MET A C 1
ATOM 639 O O . MET A 1 84 ? 9.780 -43.292 11.817 1.00 41.69 84 MET A O 1
ATOM 643 N N . LEU A 1 85 ? 11.657 -42.072 11.981 1.00 48.19 85 LEU A N 1
ATOM 644 C CA . LEU A 1 85 ? 12.388 -43.092 12.732 1.00 48.19 85 LEU A CA 1
ATOM 645 C C . LEU A 1 85 ? 11.947 -43.048 14.205 1.00 48.19 85 LEU A C 1
ATOM 647 O O . LEU A 1 85 ? 11.890 -41.957 14.781 1.00 48.19 85 LEU A O 1
ATOM 651 N N . PRO A 1 86 ? 11.600 -44.194 14.819 1.00 45.75 86 PRO A N 1
ATOM 652 C CA . PRO A 1 86 ? 11.141 -44.223 16.197 1.00 45.75 86 PRO A CA 1
ATOM 653 C C . PRO A 1 86 ? 12.292 -43.919 17.158 1.00 45.75 86 PRO A C 1
ATOM 655 O O . PRO A 1 86 ? 13.444 -44.277 16.915 1.00 45.75 86 PRO A O 1
ATOM 658 N N . PHE A 1 87 ? 11.943 -43.267 18.266 1.00 39.38 87 PHE A N 1
ATOM 659 C CA . PHE A 1 87 ? 12.806 -43.140 19.433 1.00 39.38 87 PHE A CA 1
ATOM 660 C C . PHE A 1 87 ? 13.232 -44.525 19.919 1.00 39.38 87 PHE A C 1
ATOM 662 O O . PHE A 1 87 ? 12.373 -45.364 20.203 1.00 39.38 87 PHE A O 1
ATOM 669 N N . GLN A 1 88 ? 14.539 -44.719 20.078 1.00 47.88 88 GLN A N 1
ATOM 670 C CA . GLN A 1 88 ? 15.090 -45.724 20.974 1.00 47.88 88 GLN A CA 1
ATOM 671 C C . GLN A 1 88 ? 16.315 -45.168 21.688 1.00 47.88 88 GLN A C 1
ATOM 673 O O . GLN A 1 88 ? 17.136 -44.511 21.008 1.00 47.88 88 GLN A O 1
#